Protein AF-A0A7S2YQG3-F1 (afdb_monomer_lite)

pLDDT: mean 75.49, std 19.74, range [31.33, 96.5]

Organism: NCBI:txid265537

Foldseek 3Di:
DDDDDDDDDPPPPCPPPPVPPPPVVLPPPDQQPQFPVNWDWAWQDWDDDPFKIKTKWKTLGDGNQADNDDEDSPAIKIKIAIAGPVRRHQDPACRMDIQDFNHHKTWNDKADDPVPPQKIKTKTKDQADRDQEPEEAEDDDDRRFIWIKIWIAGNVRRGTPYMYTHGDDPPPPDDDPPDD

Secondary structure (DSSP, 8-state):
--------------------------TTTTTTT--TT---EEEEEEEE-SSEEEEEEEES---GGG-SSS--TTS-EEEEEEEE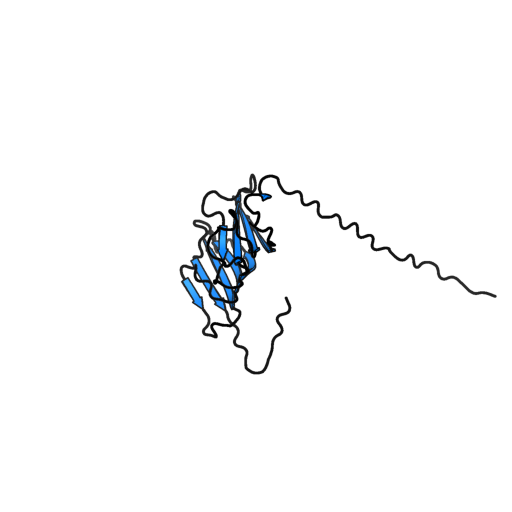TTT-PBPSSS-EEEE--SS-EEEEEEEE-GGGTTEEEEEEEESS----SSSEEE-S--TTS-EEEEEEEETTT--EEEEEEEEPP--TT-------

Radius of gyration: 22.02 Å; chains: 1; bounding box: 48×84×40 Å

Structure (mmCIF, N/CA/C/O backbone):
data_AF-A0A7S2YQG3-F1
#
_entry.id   AF-A0A7S2YQG3-F1
#
loop_
_atom_site.group_PDB
_atom_site.id
_atom_site.type_symbol
_atom_site.label_atom_id
_atom_site.label_alt_id
_atom_site.label_comp_id
_atom_site.label_asym_id
_atom_site.label_entity_id
_atom_site.label_seq_id
_atom_site.pdbx_PDB_ins_code
_atom_site.Cartn_x
_atom_site.Cartn_y
_atom_site.Cartn_z
_atom_site.occupancy
_atom_site.B_iso_or_equiv
_atom_site.auth_seq_id
_atom_site.auth_comp_id
_atom_site.auth_asym_id
_atom_site.auth_atom_id
_atom_site.pdbx_PDB_model_num
ATOM 1 N N . LYS A 1 1 ? -2.281 -70.268 -23.107 1.00 45.72 1 LYS A N 1
ATOM 2 C CA . LYS A 1 1 ? -1.565 -70.142 -21.809 1.00 45.72 1 LYS A CA 1
ATOM 3 C C . LYS A 1 1 ? -1.252 -68.670 -21.678 1.00 45.72 1 LYS A C 1
ATOM 5 O O . LYS A 1 1 ? -0.137 -68.245 -21.947 1.00 45.72 1 LYS A O 1
ATOM 10 N N . ASP A 1 2 ? -2.312 -67.927 -21.402 1.00 40.81 2 ASP A N 1
ATOM 11 C CA . ASP A 1 2 ? -2.326 -66.477 -21.322 1.00 40.81 2 ASP A CA 1
ATOM 12 C C . ASP A 1 2 ? -1.947 -66.103 -19.897 1.00 40.81 2 ASP A C 1
ATOM 14 O O . ASP A 1 2 ? -2.506 -66.639 -18.938 1.00 40.81 2 ASP A O 1
ATOM 18 N N . LEU A 1 3 ? -0.916 -65.275 -19.771 1.00 41.72 3 LEU A N 1
ATOM 19 C CA . LEU A 1 3 ? -0.412 -64.804 -18.494 1.00 41.72 3 LEU A CA 1
ATOM 20 C C . LEU A 1 3 ? -0.865 -63.361 -18.284 1.00 41.72 3 LEU A C 1
ATOM 22 O O . LEU A 1 3 ? -0.436 -62.466 -19.000 1.00 41.72 3 LEU A O 1
ATOM 26 N N . ASN A 1 4 ? -1.700 -63.226 -17.257 1.00 43.03 4 ASN A N 1
ATOM 27 C CA . ASN A 1 4 ? -1.722 -62.181 -16.240 1.00 43.03 4 ASN A CA 1
ATOM 28 C C . ASN A 1 4 ? -1.907 -60.710 -16.642 1.00 43.03 4 ASN A C 1
ATOM 30 O O . ASN A 1 4 ? -1.008 -60.046 -17.141 1.00 43.03 4 ASN A O 1
ATOM 34 N N . ASP A 1 5 ? -3.085 -60.224 -16.244 1.00 50.59 5 ASP A N 1
ATOM 35 C CA . ASP A 1 5 ? -3.260 -59.258 -15.150 1.00 50.59 5 ASP A CA 1
ATOM 36 C C . ASP A 1 5 ? -2.498 -57.932 -15.268 1.00 50.59 5 ASP A C 1
ATOM 38 O O . ASP A 1 5 ? -1.317 -57.825 -14.942 1.00 50.59 5 ASP A O 1
ATOM 42 N N . ASN A 1 6 ? -3.232 -56.893 -15.668 1.00 41.84 6 ASN A N 1
ATOM 43 C CA . ASN A 1 6 ? -2.887 -55.525 -15.318 1.00 41.84 6 ASN A CA 1
ATOM 44 C C . ASN A 1 6 ? -4.136 -54.840 -14.757 1.00 41.84 6 ASN A C 1
ATOM 46 O O . ASN A 1 6 ? -4.879 -54.132 -15.440 1.00 41.84 6 ASN A O 1
ATOM 50 N N . SER A 1 7 ? -4.390 -55.142 -13.489 1.00 46.88 7 SER A N 1
ATOM 51 C CA . SER A 1 7 ? -5.239 -54.374 -12.597 1.00 46.88 7 SER A CA 1
ATOM 52 C C . SER A 1 7 ? -4.891 -52.879 -12.634 1.00 46.88 7 SER A C 1
ATOM 54 O O . SER A 1 7 ? -3.760 -52.497 -12.349 1.00 46.88 7 SER A O 1
ATOM 56 N N . GLY A 1 8 ? -5.900 -52.043 -12.877 1.00 49.12 8 GLY A N 1
ATOM 57 C CA . GLY A 1 8 ? -5.987 -50.710 -12.280 1.00 49.12 8 GLY A CA 1
ATOM 58 C C . GLY A 1 8 ? -5.132 -49.606 -12.900 1.00 49.12 8 GLY A C 1
ATOM 59 O O . GLY A 1 8 ? -4.102 -49.232 -12.355 1.00 49.12 8 GLY A O 1
ATOM 60 N N . LEU A 1 9 ? -5.674 -48.945 -13.922 1.00 38.31 9 LEU A N 1
ATOM 61 C CA . LEU A 1 9 ? -5.506 -47.499 -14.076 1.00 38.31 9 LEU A CA 1
ATOM 62 C C . LEU A 1 9 ? -6.893 -46.891 -14.274 1.00 38.31 9 LEU A C 1
ATOM 64 O O . LEU A 1 9 ? -7.366 -46.680 -15.388 1.00 38.31 9 LEU A O 1
ATOM 68 N N . VAL A 1 10 ? -7.573 -46.664 -13.149 1.00 41.97 10 VAL A N 1
ATOM 69 C CA . VAL A 1 10 ? -8.672 -45.702 -13.096 1.00 41.97 10 VAL A CA 1
ATOM 70 C C . VAL A 1 10 ? -8.039 -44.351 -13.385 1.00 41.97 10 VAL A C 1
ATOM 72 O O . VAL A 1 10 ? -7.199 -43.888 -12.622 1.00 41.97 10 VAL A O 1
ATOM 75 N N . ASN A 1 11 ? -8.404 -43.763 -14.517 1.00 42.19 11 ASN A N 1
ATOM 76 C CA . ASN A 1 11 ? -8.080 -42.387 -14.849 1.00 42.19 11 ASN A CA 1
ATOM 77 C C . ASN A 1 11 ? -8.760 -41.501 -13.788 1.00 42.19 11 ASN A C 1
ATOM 79 O O . ASN A 1 11 ? -9.996 -41.494 -13.754 1.00 42.19 11 ASN A O 1
ATOM 83 N N . PRO A 1 12 ? -8.038 -40.819 -12.877 1.00 42.34 12 PRO A N 1
ATOM 84 C CA . PRO A 1 12 ? -8.692 -39.867 -12.004 1.00 42.34 12 PRO A CA 1
ATOM 85 C C . PRO A 1 12 ? -9.108 -38.706 -12.897 1.00 42.34 12 PRO A C 1
ATOM 87 O O . PRO A 1 12 ? -8.279 -37.911 -13.325 1.00 42.34 12 PRO A O 1
ATOM 90 N N . ASN A 1 13 ? -10.398 -38.658 -13.218 1.00 42.12 13 ASN A N 1
ATOM 91 C CA . ASN A 1 13 ? -11.042 -37.445 -13.678 1.00 42.12 13 ASN A CA 1
ATOM 92 C C . ASN A 1 13 ? -10.713 -36.366 -12.633 1.00 42.12 13 ASN A C 1
ATOM 94 O O . ASN A 1 13 ? -11.164 -36.514 -11.492 1.00 42.12 13 ASN A O 1
ATOM 98 N N . PRO A 1 14 ? -9.919 -35.324 -12.942 1.00 44.88 14 PRO A N 1
ATOM 99 C CA . PRO A 1 14 ? -9.825 -34.174 -12.072 1.00 44.88 14 PRO A CA 1
ATOM 100 C C . PRO A 1 14 ? -11.095 -33.371 -12.333 1.00 44.88 14 PRO A C 1
ATOM 102 O O . PRO A 1 14 ? -11.061 -32.299 -12.930 1.00 44.88 14 PRO A O 1
ATOM 105 N N . ASP A 1 15 ? -12.230 -33.927 -11.906 1.00 44.25 15 ASP A N 1
ATOM 106 C CA . ASP A 1 15 ? -13.415 -33.136 -11.636 1.00 44.25 15 ASP A CA 1
ATOM 107 C C . ASP A 1 15 ? -13.055 -32.322 -10.398 1.00 44.25 15 ASP A C 1
ATOM 109 O O . ASP A 1 15 ? -13.313 -32.682 -9.248 1.00 44.25 15 ASP A O 1
ATOM 113 N N . ALA A 1 16 ? -12.276 -31.275 -10.655 1.00 45.00 16 ALA A N 1
ATOM 114 C CA . ALA A 1 16 ? -11.968 -30.232 -9.723 1.00 45.00 16 ALA A CA 1
ATOM 115 C C . ALA A 1 16 ? -13.275 -29.474 -9.518 1.00 45.00 16 ALA A C 1
ATOM 117 O O . ALA A 1 16 ? -13.450 -28.351 -9.984 1.00 45.00 16 ALA A O 1
ATOM 118 N N . THR A 1 17 ? -14.152 -30.049 -8.699 1.00 43.00 17 THR A N 1
ATOM 119 C CA . THR A 1 17 ? -14.852 -29.256 -7.701 1.00 43.00 17 THR A CA 1
ATOM 120 C C . THR A 1 17 ? -13.774 -28.690 -6.775 1.00 43.00 17 THR A C 1
ATOM 122 O O . THR A 1 17 ? -13.651 -29.077 -5.612 1.00 43.00 17 THR A O 1
ATOM 125 N N . SER A 1 18 ? -12.944 -27.780 -7.305 1.00 43.69 18 SER A N 1
ATOM 126 C CA . SER A 1 18 ? -12.478 -26.683 -6.486 1.00 43.69 18 SER A CA 1
ATOM 127 C C . SER A 1 18 ? -13.774 -26.161 -5.899 1.00 43.69 18 SER A C 1
ATOM 129 O O . SER A 1 18 ? -14.663 -25.821 -6.688 1.00 43.69 18 SER A O 1
ATOM 131 N N . PRO A 1 19 ? -13.969 -26.169 -4.572 1.00 41.97 19 PRO A N 1
ATOM 132 C CA . PRO A 1 19 ? -14.957 -25.261 -4.046 1.00 41.97 19 PRO A CA 1
ATOM 133 C C . PRO A 1 19 ? -14.554 -23.929 -4.673 1.00 41.97 19 PRO A C 1
ATOM 135 O O . PRO A 1 19 ? -13.425 -23.463 -4.480 1.00 41.97 19 PRO A O 1
ATOM 138 N N . GLU A 1 20 ? -15.401 -23.392 -5.555 1.00 43.44 20 GLU A N 1
ATOM 139 C CA . GLU A 1 20 ? -15.426 -21.957 -5.722 1.00 43.44 20 GLU A CA 1
ATOM 140 C C . GLU A 1 20 ? -15.446 -21.482 -4.282 1.00 43.44 20 GLU A C 1
ATOM 142 O O . GLU A 1 20 ? -16.341 -21.860 -3.523 1.00 43.44 20 GLU A O 1
ATOM 147 N N . LEU A 1 21 ? -14.334 -20.879 -3.851 1.00 37.56 21 LEU A N 1
ATOM 148 C CA . LEU A 1 21 ? -14.270 -20.185 -2.586 1.00 37.56 21 LEU A CA 1
ATOM 149 C C . LEU A 1 21 ? -15.466 -19.267 -2.663 1.00 37.56 21 LEU A C 1
ATOM 151 O O . LEU A 1 21 ? -15.422 -18.299 -3.421 1.00 37.56 21 LEU A O 1
ATOM 155 N N . ASP A 1 22 ? -16.540 -19.695 -2.006 1.00 36.53 22 ASP A N 1
ATOM 156 C CA . ASP A 1 22 ? -17.806 -19.013 -1.920 1.00 36.53 22 ASP A CA 1
ATOM 157 C C . ASP A 1 22 ? -17.400 -17.639 -1.429 1.00 36.53 22 ASP A C 1
ATOM 159 O O . ASP A 1 22 ? -16.968 -17.473 -0.280 1.00 36.53 22 ASP A O 1
ATOM 163 N N . ARG A 1 23 ? -17.312 -16.698 -2.378 1.00 42.19 23 ARG A N 1
ATOM 164 C CA . ARG A 1 23 ? -16.920 -15.326 -2.119 1.00 42.19 23 ARG A CA 1
ATOM 165 C C . ARG A 1 23 ? -18.127 -14.798 -1.384 1.00 42.19 23 ARG A C 1
ATOM 167 O O . ARG A 1 23 ? -19.007 -14.193 -1.982 1.00 42.19 23 ARG A O 1
ATOM 174 N N . SER A 1 24 ? -18.186 -15.094 -0.091 1.00 36.56 24 SER A N 1
ATOM 175 C CA . SER A 1 24 ? -19.034 -14.433 0.871 1.00 36.56 24 SER A CA 1
ATOM 176 C C . SER A 1 24 ? -18.584 -12.984 0.830 1.00 36.56 24 SER A C 1
ATOM 178 O O . SER A 1 24 ? -17.709 -12.560 1.588 1.00 36.56 24 SER A O 1
ATOM 180 N N . ILE A 1 25 ? -19.135 -12.248 -0.133 1.00 44.09 25 ILE A N 1
ATOM 181 C CA . ILE A 1 25 ? -19.077 -10.806 -0.196 1.00 44.09 25 ILE A CA 1
ATOM 182 C C . ILE A 1 25 ? -19.694 -10.377 1.122 1.00 44.09 25 ILE A C 1
ATOM 184 O O . ILE A 1 25 ? -20.895 -10.536 1.324 1.00 44.09 25 ILE A O 1
ATOM 188 N N . ILE A 1 26 ? -18.855 -9.931 2.054 1.00 45.47 26 ILE A N 1
ATOM 189 C CA . ILE A 1 26 ? -19.327 -9.376 3.314 1.00 45.47 26 ILE A CA 1
ATOM 190 C C . ILE A 1 26 ? -20.185 -8.169 2.915 1.00 45.47 26 ILE A C 1
ATOM 192 O O . ILE A 1 26 ? -19.639 -7.214 2.347 1.00 45.47 26 ILE A O 1
ATOM 196 N N . PRO A 1 27 ? -21.516 -8.216 3.118 1.00 39.19 27 PRO A N 1
ATOM 197 C CA . PRO A 1 27 ? -22.402 -7.181 2.609 1.00 39.19 27 PRO A CA 1
ATOM 198 C C . PRO A 1 27 ? -22.004 -5.834 3.219 1.00 39.19 27 PRO A C 1
ATOM 200 O O . PRO A 1 27 ? -21.966 -5.700 4.442 1.00 39.19 27 PRO A O 1
ATOM 203 N N . GLY A 1 28 ? -21.672 -4.859 2.371 1.00 45.19 28 GLY A N 1
ATOM 204 C CA . GLY A 1 28 ? -21.271 -3.507 2.780 1.00 45.19 28 GLY A CA 1
ATOM 205 C C . GLY A 1 28 ? -19.790 -3.157 2.592 1.00 45.19 28 GLY A C 1
ATOM 206 O O . GLY A 1 28 ? -19.487 -1.976 2.517 1.00 45.19 28 GLY A O 1
ATOM 207 N N . ILE A 1 29 ? -18.877 -4.127 2.441 1.00 49.44 29 ILE A N 1
ATOM 208 C CA . ILE A 1 29 ? -17.484 -3.826 2.032 1.00 49.44 29 ILE A CA 1
ATOM 209 C C . ILE A 1 29 ? -17.405 -3.600 0.512 1.00 49.44 29 ILE A C 1
ATOM 211 O O . ILE A 1 29 ? -16.554 -2.856 0.031 1.00 49.44 29 ILE A O 1
ATOM 215 N N . SER A 1 30 ? -18.292 -4.248 -0.256 1.00 53.84 30 SER A N 1
ATOM 216 C CA . SER A 1 30 ? -18.138 -4.351 -1.710 1.00 53.84 30 SER A CA 1
ATOM 217 C C . SER A 1 30 ? -18.449 -3.087 -2.493 1.00 53.84 30 SER A C 1
ATOM 219 O O . SER A 1 30 ? -17.928 -2.961 -3.588 1.00 53.84 30 SER A O 1
ATOM 221 N N . GLU A 1 31 ? -19.293 -2.182 -1.991 1.00 58.81 31 GLU A N 1
ATOM 222 C CA . GLU A 1 31 ? -19.628 -0.959 -2.737 1.00 58.81 31 GLU A CA 1
ATOM 223 C C . GLU A 1 31 ? -18.552 0.1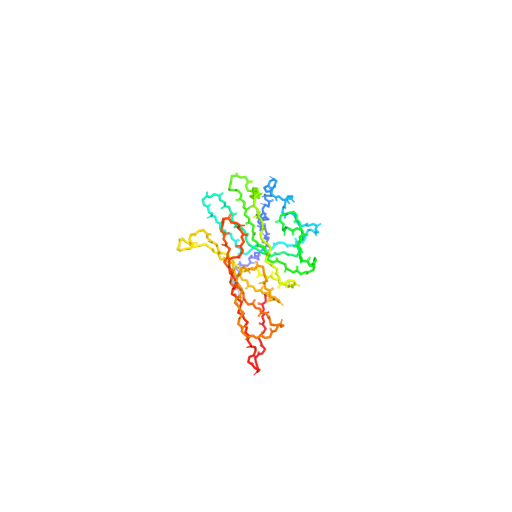16 -2.558 1.00 58.81 31 GLU A C 1
ATOM 225 O O . GLU A 1 31 ? -18.127 0.725 -3.534 1.00 58.81 31 GLU A O 1
ATOM 230 N N . ASP A 1 32 ? -18.041 0.295 -1.336 1.00 61.06 32 ASP A N 1
ATOM 231 C CA . ASP A 1 32 ? -17.051 1.338 -1.051 1.00 61.06 32 ASP A CA 1
ATOM 232 C C . ASP A 1 32 ? -15.685 1.044 -1.690 1.00 61.06 32 ASP A C 1
ATOM 234 O O . ASP A 1 32 ? -14.947 1.974 -1.998 1.00 61.06 32 ASP A O 1
ATOM 238 N N . TYR A 1 33 ? -15.351 -0.229 -1.922 1.00 66.94 33 TYR A N 1
ATOM 239 C CA . TYR A 1 33 ? -14.103 -0.666 -2.563 1.00 66.94 33 TYR A CA 1
ATOM 240 C C . TYR A 1 33 ? -14.339 -1.401 -3.890 1.00 66.94 33 TYR A C 1
ATOM 242 O O . TYR A 1 33 ? -13.479 -2.163 -4.339 1.00 66.94 33 TYR A O 1
ATOM 250 N N . ALA A 1 34 ? -15.486 -1.162 -4.532 1.00 73.38 34 ALA A N 1
ATOM 251 C CA . ALA A 1 34 ? -15.628 -1.430 -5.955 1.00 73.38 34 ALA A CA 1
ATOM 252 C C . ALA A 1 34 ? -14.778 -0.428 -6.738 1.00 73.38 34 ALA A C 1
ATOM 254 O O . ALA A 1 34 ? -14.637 0.742 -6.365 1.00 73.38 34 ALA A O 1
ATOM 255 N N . THR A 1 35 ? -14.199 -0.904 -7.826 1.00 79.06 35 THR A N 1
ATOM 256 C CA . THR A 1 35 ? -13.564 -0.044 -8.811 1.00 79.06 35 THR A CA 1
ATOM 257 C C . THR A 1 35 ? -14.638 0.440 -9.790 1.00 79.06 35 THR A C 1
ATOM 259 O O . THR A 1 35 ? -15.529 -0.323 -10.154 1.00 79.06 35 THR A O 1
ATOM 262 N N . ASP A 1 36 ? -14.583 1.700 -10.225 1.00 73.12 36 ASP A N 1
ATOM 263 C CA . ASP A 1 36 ? -15.640 2.338 -11.033 1.00 73.12 36 ASP A CA 1
ATOM 264 C C . ASP A 1 36 ? -15.908 1.614 -12.375 1.00 73.12 36 ASP A C 1
ATOM 266 O O . ASP A 1 36 ? -16.967 1.799 -12.971 1.00 73.12 36 ASP A O 1
ATOM 270 N N . ASN A 1 37 ? -14.965 0.780 -12.838 1.00 74.50 37 ASN A N 1
ATOM 271 C CA . ASN A 1 37 ? -15.049 -0.011 -14.072 1.00 74.50 37 ASN A CA 1
ATOM 272 C C . ASN A 1 37 ? -14.828 -1.523 -13.849 1.00 74.50 37 ASN A C 1
ATOM 274 O O . ASN A 1 37 ? -14.420 -2.213 -14.779 1.00 74.50 37 ASN A O 1
ATOM 278 N N . ASP A 1 38 ? -15.037 -2.040 -12.632 1.00 77.56 38 ASP A N 1
ATOM 279 C CA . ASP A 1 38 ? -14.761 -3.448 -12.278 1.00 77.56 38 ASP A CA 1
ATOM 280 C C . ASP A 1 38 ? -13.304 -3.895 -12.554 1.00 77.56 38 ASP A C 1
ATOM 282 O O . ASP A 1 38 ? -13.011 -5.079 -12.745 1.00 77.56 38 ASP A O 1
ATOM 286 N N . GLU A 1 39 ? -12.365 -2.945 -12.552 1.00 84.38 39 GLU A N 1
ATOM 287 C CA . GLU A 1 39 ? -10.932 -3.207 -12.661 1.00 84.38 39 GLU A CA 1
ATOM 288 C C . GLU A 1 39 ? -10.441 -4.156 -11.558 1.00 84.38 39 GLU A C 1
ATOM 290 O O . GLU A 1 39 ? -10.885 -4.060 -10.403 1.00 84.38 39 GLU A O 1
ATOM 295 N N . PRO A 1 40 ? -9.483 -5.047 -11.873 1.00 82.44 40 PRO A N 1
ATOM 296 C CA . PRO A 1 40 ? -8.979 -6.016 -10.921 1.00 82.44 40 PRO A CA 1
ATOM 297 C C . PRO A 1 40 ? -8.246 -5.340 -9.758 1.00 82.44 40 PRO A C 1
ATOM 299 O O . PRO A 1 40 ? -7.537 -4.341 -9.903 1.00 82.44 40 PRO A O 1
ATOM 302 N N . VAL A 1 41 ? -8.390 -5.946 -8.582 1.00 86.56 41 VAL A N 1
ATOM 303 C CA . VAL A 1 41 ? -7.673 -5.576 -7.362 1.00 86.56 41 VAL A CA 1
ATOM 304 C C . VAL A 1 41 ? -6.752 -6.728 -6.981 1.00 86.56 41 VAL A C 1
ATOM 306 O O . VAL A 1 41 ? -7.199 -7.853 -6.745 1.00 86.56 41 VAL A O 1
ATOM 309 N N . HIS A 1 42 ? -5.456 -6.445 -6.897 1.00 89.88 42 HIS A N 1
ATOM 310 C CA . HIS A 1 42 ? -4.430 -7.395 -6.488 1.00 89.88 42 HIS A CA 1
ATOM 311 C C . HIS A 1 42 ? -4.053 -7.139 -5.033 1.00 89.88 42 HIS A C 1
ATOM 313 O O . HIS A 1 42 ? -3.443 -6.120 -4.728 1.00 89.88 42 HIS A O 1
ATOM 319 N N . ILE A 1 43 ? -4.406 -8.056 -4.130 1.00 92.62 43 ILE A N 1
ATOM 320 C CA . ILE A 1 43 ? -4.016 -7.967 -2.718 1.00 92.62 43 ILE A CA 1
ATOM 321 C C . ILE A 1 43 ? -2.647 -8.607 -2.524 1.00 92.62 43 ILE A C 1
ATOM 323 O O . ILE A 1 43 ? -2.458 -9.784 -2.831 1.00 92.62 43 ILE A O 1
ATOM 327 N N . SER A 1 44 ? -1.722 -7.842 -1.955 1.00 94.75 44 SER A N 1
ATOM 328 C CA . SER A 1 44 ? -0.335 -8.265 -1.741 1.00 94.75 44 SER A CA 1
ATOM 329 C C . SER A 1 44 ? -0.053 -8.605 -0.284 1.00 94.75 44 SER A C 1
ATOM 331 O O . SER A 1 44 ? 0.799 -9.440 0.012 1.00 94.75 44 SER A O 1
ATOM 333 N N . GLY A 1 45 ? -0.775 -7.989 0.653 1.00 93.56 45 GLY A N 1
ATOM 334 C CA . GLY A 1 45 ? -0.627 -8.313 2.064 1.00 93.56 45 GLY A CA 1
ATOM 335 C C . GLY A 1 45 ? -1.668 -7.658 2.954 1.00 93.56 45 GLY A C 1
ATOM 336 O O . GLY A 1 45 ? -2.354 -6.711 2.569 1.00 93.56 45 GLY A O 1
ATOM 337 N N . MET A 1 46 ? -1.771 -8.188 4.170 1.00 96.31 46 MET A N 1
ATOM 338 C CA . MET A 1 46 ? -2.670 -7.691 5.202 1.00 96.31 46 MET A CA 1
ATOM 339 C C . MET A 1 46 ? -1.973 -7.690 6.560 1.00 96.31 46 MET A C 1
ATOM 341 O O . MET A 1 46 ? -1.188 -8.589 6.862 1.00 96.31 46 MET A O 1
ATOM 345 N N . ILE A 1 47 ? -2.287 -6.700 7.392 1.00 94.94 47 ILE A N 1
ATOM 346 C CA . ILE A 1 47 ? -1.832 -6.607 8.782 1.00 94.94 47 ILE A CA 1
ATOM 347 C C . ILE A 1 47 ? -3.046 -6.384 9.663 1.00 94.94 47 ILE A C 1
ATOM 349 O O . ILE A 1 47 ? -3.787 -5.422 9.479 1.00 94.94 47 ILE A O 1
ATOM 353 N N . GLN A 1 48 ? -3.205 -7.229 10.673 1.00 95.50 48 GLN A N 1
ATOM 354 C CA . GLN A 1 48 ? -4.161 -6.989 11.741 1.00 95.50 48 GLN A CA 1
ATOM 355 C C . GLN A 1 48 ? -3.463 -6.276 12.905 1.00 95.50 48 GLN A C 1
ATOM 357 O O . GLN A 1 48 ? -2.526 -6.809 13.498 1.00 95.50 48 GLN A O 1
ATOM 362 N N . LEU A 1 49 ? -3.932 -5.074 13.233 1.00 93.12 49 LEU A N 1
ATOM 363 C CA . LEU A 1 49 ? -3.568 -4.322 14.435 1.00 93.12 49 LEU A CA 1
ATOM 364 C C . LEU A 1 49 ? -4.691 -4.444 15.479 1.00 93.12 49 LEU A C 1
ATOM 366 O O . LEU A 1 49 ? -5.776 -4.906 15.137 1.00 93.12 49 LEU A O 1
ATOM 370 N N . PRO A 1 50 ? -4.488 -4.044 16.748 1.00 92.75 50 PRO A N 1
ATOM 371 C CA . PRO A 1 50 ? -5.528 -4.180 17.773 1.00 92.75 50 PRO A CA 1
ATOM 372 C C . PRO A 1 50 ? -6.854 -3.469 17.457 1.00 92.75 50 PRO A C 1
ATOM 374 O O . PRO A 1 50 ? -7.901 -3.919 17.913 1.00 92.75 50 PRO A O 1
ATOM 377 N N . ASP A 1 51 ? -6.822 -2.369 16.702 1.00 92.12 51 ASP A N 1
ATOM 378 C CA . ASP A 1 51 ? -7.978 -1.511 16.416 1.00 92.12 51 ASP A CA 1
ATOM 379 C C . ASP A 1 51 ? -8.413 -1.506 14.938 1.00 92.12 51 ASP A C 1
ATOM 381 O O . ASP A 1 51 ? -9.514 -1.046 14.629 1.00 92.12 51 ASP A O 1
ATOM 385 N N . ARG A 1 52 ? -7.578 -2.008 14.019 1.00 95.00 52 ARG A N 1
ATOM 386 C CA . ARG A 1 52 ? -7.829 -1.935 12.571 1.00 95.00 52 ARG A CA 1
ATOM 387 C C . ARG A 1 52 ? -7.188 -3.072 11.776 1.00 95.00 52 ARG A C 1
ATOM 389 O O . ARG A 1 52 ? -6.183 -3.648 12.188 1.00 95.00 52 ARG A O 1
ATOM 396 N N . LEU A 1 53 ? -7.747 -3.349 10.604 1.00 95.19 53 LEU A N 1
ATOM 397 C CA . LEU A 1 53 ? -7.126 -4.149 9.550 1.00 95.19 53 LEU A CA 1
ATOM 398 C C . LEU A 1 53 ? -6.493 -3.205 8.528 1.00 95.19 53 LEU A C 1
ATOM 400 O O . LEU A 1 53 ? -7.116 -2.227 8.130 1.00 95.19 53 LEU A O 1
ATOM 404 N N . ILE A 1 54 ? -5.282 -3.512 8.082 1.00 95.06 54 ILE A N 1
ATOM 405 C CA . ILE A 1 54 ? -4.608 -2.825 6.981 1.00 95.06 54 ILE A CA 1
ATOM 406 C C . ILE A 1 54 ? -4.482 -3.804 5.825 1.00 95.06 54 ILE A C 1
ATOM 408 O O . ILE A 1 54 ? -4.053 -4.938 6.024 1.00 95.06 54 ILE A O 1
ATOM 412 N N . VAL A 1 55 ? -4.836 -3.359 4.627 1.00 94.44 55 VAL A N 1
ATOM 413 C CA . VAL A 1 55 ? -4.758 -4.131 3.386 1.00 94.44 55 VAL A CA 1
ATOM 414 C C . VAL A 1 55 ? -3.925 -3.337 2.395 1.00 94.44 55 VAL A C 1
ATOM 416 O O . VAL A 1 55 ? -4.152 -2.143 2.226 1.00 94.44 55 VAL A O 1
ATOM 419 N N . ALA A 1 56 ? -2.960 -3.981 1.753 1.00 94.56 56 ALA A N 1
ATOM 420 C CA . ALA A 1 56 ? -2.122 -3.353 0.744 1.00 94.56 56 ALA A CA 1
ATOM 421 C C . ALA A 1 56 ? -2.154 -4.161 -0.552 1.00 94.56 56 ALA A C 1
ATOM 423 O O . ALA A 1 56 ? -2.202 -5.397 -0.529 1.00 94.56 56 ALA A O 1
ATOM 424 N N . GLY A 1 57 ? -2.122 -3.463 -1.677 1.00 93.38 57 GLY A N 1
ATOM 425 C CA . GLY A 1 57 ? -2.314 -4.072 -2.980 1.00 93.38 57 GLY A CA 1
ATOM 426 C C . GLY A 1 57 ? -2.094 -3.097 -4.122 1.00 93.38 57 GLY A C 1
ATOM 427 O O . GLY A 1 57 ? -1.567 -2.008 -3.917 1.00 93.38 57 GLY A O 1
ATOM 428 N N . SER A 1 58 ? -2.494 -3.501 -5.322 1.00 91.88 58 SER A N 1
ATOM 429 C CA . SER A 1 58 ? -2.444 -2.657 -6.519 1.00 91.88 58 SER A CA 1
ATOM 430 C C . SER A 1 58 ? -3.722 -2.816 -7.339 1.00 91.88 58 SER A C 1
ATOM 432 O O . SER A 1 58 ? -4.323 -3.894 -7.341 1.00 91.88 58 SER A O 1
ATOM 434 N N . THR A 1 59 ? -4.166 -1.758 -8.006 1.00 89.25 59 THR A N 1
ATOM 435 C CA . THR A 1 59 ? -5.322 -1.787 -8.909 1.00 89.25 59 THR A CA 1
ATOM 436 C C . THR A 1 59 ? -5.190 -0.728 -9.999 1.00 89.25 59 THR A C 1
ATOM 438 O O . THR A 1 59 ? -4.597 0.323 -9.778 1.00 89.25 59 THR A O 1
ATOM 441 N N . GLN A 1 60 ? -5.770 -0.994 -11.167 1.00 85.19 60 GLN A N 1
ATOM 442 C CA . GLN A 1 60 ? -5.983 0.013 -12.217 1.00 85.19 60 GLN A CA 1
ATOM 443 C C . GLN A 1 60 ? -7.258 0.837 -11.967 1.00 85.19 60 GLN A C 1
ATOM 445 O O . GLN A 1 60 ? -7.509 1.849 -12.619 1.00 85.19 60 GLN A O 1
ATOM 450 N N . GLY A 1 61 ? -8.080 0.413 -11.004 1.00 74.62 61 GLY A N 1
ATOM 451 C CA . GLY A 1 61 ? -9.365 1.019 -10.720 1.00 74.62 61 GLY A CA 1
ATOM 452 C C . GLY A 1 61 ? -9.288 2.341 -9.966 1.00 74.62 61 GLY A C 1
ATOM 453 O O . GLY A 1 61 ? -8.505 2.544 -9.032 1.00 74.62 61 GLY A O 1
ATOM 454 N N . THR A 1 62 ? -10.184 3.250 -10.331 1.00 75.44 62 THR A N 1
ATOM 455 C CA . THR A 1 62 ? -10.616 4.354 -9.468 1.00 75.44 62 THR A CA 1
ATOM 456 C C . THR A 1 62 ? -11.829 3.922 -8.653 1.00 75.44 62 THR A C 1
ATOM 458 O O . THR A 1 62 ? -12.428 2.896 -8.942 1.00 75.44 62 THR A O 1
ATOM 461 N N . GLY A 1 63 ? -12.159 4.652 -7.593 1.00 72.19 63 GLY A N 1
ATOM 462 C CA . GLY A 1 63 ? -13.329 4.373 -6.763 1.00 72.19 63 GLY A CA 1
ATOM 463 C C . GLY A 1 63 ? -13.244 5.110 -5.435 1.00 72.19 63 GLY A C 1
ATOM 464 O O . GLY A 1 63 ? -12.175 5.611 -5.058 1.00 72.19 63 GLY A O 1
ATOM 465 N N . VAL A 1 64 ? -14.360 5.179 -4.707 1.00 70.88 64 VAL A N 1
ATOM 466 C CA . VAL A 1 64 ? -14.439 5.885 -3.413 1.00 70.88 64 VAL A CA 1
ATOM 467 C C . VAL A 1 64 ? -13.388 5.350 -2.432 1.00 70.88 64 VAL A C 1
ATOM 469 O O . VAL A 1 64 ? -12.679 6.132 -1.797 1.00 70.88 64 VAL A O 1
ATOM 472 N N . GLY A 1 65 ? -13.203 4.031 -2.386 1.00 74.88 65 GLY A N 1
ATOM 473 C CA . GLY A 1 65 ? -12.233 3.353 -1.528 1.00 74.88 65 GLY A CA 1
ATOM 474 C C . GLY A 1 65 ? -10.784 3.470 -1.991 1.00 74.88 65 GLY A C 1
ATOM 475 O O . GLY A 1 65 ? -9.880 3.340 -1.170 1.00 74.88 65 GLY A O 1
ATOM 476 N N . PHE A 1 66 ? -10.528 3.785 -3.263 1.00 75.69 66 PHE A N 1
ATOM 477 C CA . PHE A 1 66 ? -9.171 3.899 -3.817 1.00 75.69 66 PHE A CA 1
ATOM 478 C C . PHE A 1 66 ? -8.715 5.340 -4.033 1.00 75.69 66 PHE A C 1
ATOM 480 O O . PHE A 1 66 ? -7.631 5.548 -4.576 1.00 75.69 66 PHE A O 1
ATOM 487 N N . THR A 1 67 ? -9.511 6.313 -3.572 1.00 69.00 67 THR A N 1
ATOM 488 C CA . THR A 1 67 ? -9.352 7.762 -3.769 1.00 69.00 67 THR A CA 1
ATOM 489 C C . THR A 1 67 ? -9.383 8.150 -5.255 1.00 69.00 67 THR A C 1
ATOM 491 O O . THR A 1 67 ? -8.507 7.790 -6.033 1.00 69.00 67 THR A O 1
ATOM 494 N N . GLY A 1 68 ? -10.406 8.901 -5.674 1.00 58.47 68 GLY A N 1
ATOM 495 C CA . GLY A 1 68 ? -10.641 9.289 -7.077 1.00 58.47 68 GLY A CA 1
ATOM 496 C C . GLY A 1 68 ? -9.672 10.332 -7.654 1.00 58.47 68 GLY A C 1
ATOM 497 O O . GLY A 1 68 ? -10.045 11.064 -8.567 1.00 58.47 68 GLY A O 1
ATOM 498 N N . GLN A 1 69 ? -8.462 10.463 -7.108 1.00 52.41 69 GLN A N 1
ATOM 499 C CA . GLN A 1 69 ? -7.458 11.403 -7.598 1.00 52.41 69 GLN A CA 1
ATOM 500 C C . GLN A 1 69 ? -6.143 10.685 -7.894 1.00 52.41 69 GLN A C 1
ATOM 502 O O . GLN A 1 69 ? -5.441 10.278 -6.974 1.00 52.41 69 GLN A O 1
ATOM 507 N N . GLY A 1 70 ? -5.771 10.622 -9.175 1.00 46.69 70 GLY A N 1
ATOM 508 C CA . GLY A 1 70 ? -4.360 10.782 -9.539 1.00 46.69 70 GLY A CA 1
ATOM 509 C C . GLY A 1 70 ? -3.751 9.812 -10.546 1.00 46.69 70 GLY A C 1
ATOM 510 O O . GLY A 1 70 ? -2.690 10.141 -11.064 1.00 46.69 70 GLY A O 1
ATOM 511 N N . GLY A 1 71 ? -4.385 8.687 -10.865 1.00 52.06 71 GLY A N 1
ATOM 512 C CA . GLY A 1 71 ? -3.894 7.781 -11.907 1.00 52.06 71 GLY A CA 1
ATOM 513 C C . GLY A 1 71 ? -4.682 7.959 -13.195 1.00 52.06 71 GLY A C 1
ATOM 514 O O . GLY A 1 71 ? -5.913 8.006 -13.151 1.00 52.06 71 GLY A O 1
ATOM 515 N N . ASP A 1 72 ? -4.006 8.040 -14.345 1.00 59.16 72 ASP A N 1
ATOM 516 C CA . ASP A 1 72 ? -4.651 7.652 -15.603 1.00 59.16 72 ASP A CA 1
ATOM 517 C C . ASP A 1 72 ? -5.280 6.277 -15.362 1.00 59.16 72 ASP A C 1
ATOM 519 O O . ASP A 1 72 ? -4.586 5.384 -14.881 1.00 59.16 72 ASP A O 1
ATOM 523 N N . ALA A 1 73 ? -6.559 6.090 -15.700 1.00 63.34 73 ALA A N 1
ATOM 524 C CA . ALA A 1 73 ? -7.304 4.837 -15.489 1.00 63.34 73 ALA A CA 1
ATOM 525 C C . ALA A 1 73 ? -6.681 3.595 -16.178 1.00 63.34 73 ALA A C 1
ATOM 527 O O . ALA A 1 73 ? -7.263 2.519 -16.182 1.00 63.34 73 ALA A O 1
ATOM 528 N N . PHE A 1 74 ? -5.517 3.761 -16.805 1.00 71.44 74 PHE A N 1
ATOM 529 C CA . PHE A 1 74 ? -4.737 2.746 -17.490 1.00 71.44 74 PHE A CA 1
ATOM 530 C C . PHE A 1 74 ? -3.530 2.258 -16.679 1.00 71.44 74 PHE A C 1
ATOM 532 O O . PHE A 1 74 ? -3.061 1.144 -16.919 1.00 71.44 74 PHE A O 1
ATOM 539 N N . ASN A 1 75 ? -3.014 3.064 -15.748 1.00 83.12 75 ASN A N 1
ATOM 540 C CA . ASN A 1 75 ? -1.833 2.705 -14.970 1.00 83.12 75 ASN A CA 1
ATOM 541 C C . ASN A 1 75 ? -2.236 1.886 -13.745 1.00 83.12 75 ASN A C 1
ATOM 543 O O . ASN A 1 75 ? -3.253 2.157 -13.105 1.00 83.12 75 ASN A O 1
ATOM 547 N N . MET A 1 76 ? -1.421 0.891 -13.404 1.00 86.88 76 MET A N 1
ATOM 548 C CA . MET A 1 76 ? -1.553 0.205 -12.121 1.00 86.88 76 MET A CA 1
ATOM 549 C C . MET A 1 76 ? -1.126 1.166 -11.008 1.00 86.88 76 MET A C 1
ATOM 551 O O . MET A 1 76 ? 0.005 1.624 -11.029 1.00 86.88 76 MET A O 1
ATOM 555 N N . ASP A 1 77 ? -1.980 1.447 -10.029 1.00 88.44 77 ASP A N 1
ATOM 556 C CA . ASP A 1 77 ? -1.596 2.195 -8.832 1.00 88.44 77 ASP A CA 1
ATOM 557 C C . ASP A 1 77 ? -1.538 1.253 -7.628 1.00 88.44 77 ASP A C 1
ATOM 559 O O . ASP A 1 77 ? -2.413 0.405 -7.417 1.00 88.44 77 ASP A O 1
ATOM 563 N N . GLY A 1 78 ? -0.544 1.450 -6.770 1.00 91.38 78 GLY A N 1
ATOM 564 C CA . GLY A 1 78 ? -0.518 0.808 -5.470 1.00 91.38 78 GLY A CA 1
ATOM 565 C C . GLY A 1 78 ? -1.509 1.469 -4.510 1.00 91.38 78 GLY A C 1
ATOM 566 O O . GLY A 1 78 ? -1.796 2.664 -4.587 1.00 91.38 78 GLY A O 1
ATOM 567 N N . PHE A 1 79 ? -2.006 0.718 -3.537 1.00 92.31 79 PHE A N 1
ATOM 568 C CA . PHE A 1 79 ? -2.828 1.257 -2.462 1.00 92.31 79 PHE A CA 1
ATOM 569 C C . PHE A 1 79 ? -2.508 0.597 -1.127 1.00 92.31 79 PHE A C 1
ATOM 571 O O . PHE A 1 79 ? -2.064 -0.552 -1.042 1.00 92.31 79 PHE A O 1
ATOM 578 N N . VAL A 1 80 ? -2.783 1.344 -0.066 1.00 94.06 80 VAL A N 1
ATOM 579 C CA . VAL A 1 80 ? -2.837 0.857 1.307 1.00 94.06 80 VAL A CA 1
ATOM 580 C C . VAL A 1 80 ? -4.126 1.385 1.909 1.00 94.06 80 VAL A C 1
ATOM 582 O O . VAL A 1 80 ? -4.349 2.590 1.901 1.00 94.06 80 VAL A O 1
ATOM 585 N N . SER A 1 81 ? -4.972 0.508 2.428 1.00 93.56 81 SER A N 1
ATOM 586 C CA . SER A 1 81 ? -6.281 0.841 2.988 1.00 93.56 81 SER A CA 1
ATOM 587 C C . SER A 1 81 ? -6.404 0.331 4.410 1.00 93.56 81 SER A C 1
ATOM 589 O O . SER A 1 81 ? -5.788 -0.670 4.774 1.00 93.56 81 SER A O 1
ATOM 591 N N . GLN A 1 82 ? -7.197 1.022 5.221 1.00 93.62 82 GLN A N 1
ATOM 592 C CA . GLN A 1 82 ? -7.389 0.706 6.626 1.00 93.62 82 GLN A CA 1
ATOM 593 C C . GLN A 1 82 ? -8.873 0.647 7.008 1.00 93.62 82 GLN A C 1
ATOM 595 O O . GLN A 1 82 ? -9.667 1.531 6.679 1.00 93.62 82 GLN A O 1
ATOM 600 N N . PHE A 1 83 ? -9.226 -0.402 7.748 1.00 92.44 83 PHE A N 1
ATOM 601 C CA . PHE A 1 83 ? -10.599 -0.794 8.050 1.00 92.44 83 PHE A CA 1
ATOM 602 C C . PHE A 1 83 ? -10.795 -1.014 9.548 1.00 92.44 83 PHE A C 1
ATOM 604 O O . PHE A 1 83 ? -9.904 -1.517 10.234 1.00 92.44 83 PHE A O 1
ATOM 611 N N . GLN A 1 84 ? -11.981 -0.698 10.056 1.00 92.62 84 GLN A N 1
ATOM 612 C CA . GLN A 1 84 ? -12.386 -1.043 11.418 1.00 92.62 84 GLN A CA 1
ATOM 613 C C . GLN A 1 84 ? -12.505 -2.563 11.554 1.00 92.62 84 GLN A C 1
ATOM 615 O O . GLN A 1 84 ? -13.132 -3.208 10.724 1.00 92.62 84 GLN A O 1
ATOM 620 N N . LEU A 1 85 ? -11.962 -3.163 12.616 1.00 90.88 85 LEU A N 1
ATOM 621 C CA . LEU A 1 85 ? -12.080 -4.621 12.792 1.00 90.88 85 LEU A CA 1
ATOM 622 C C . LEU A 1 85 ? -13.502 -5.098 13.094 1.00 90.88 85 LEU A C 1
ATOM 624 O O . LEU A 1 85 ? -13.815 -6.264 12.879 1.00 90.88 85 LEU A O 1
ATOM 628 N N . THR A 1 86 ? -14.350 -4.220 13.626 1.00 90.31 86 THR A N 1
ATOM 629 C CA . THR A 1 86 ? -15.690 -4.580 14.098 1.00 90.31 86 THR A CA 1
ATOM 630 C C . THR A 1 86 ? -16.663 -4.868 12.966 1.00 90.31 86 THR A C 1
ATOM 632 O O . THR A 1 86 ? -17.477 -5.779 13.086 1.00 90.31 86 THR A O 1
ATOM 635 N N . ASP A 1 87 ? -16.603 -4.086 11.892 1.00 87.69 87 ASP A N 1
ATOM 636 C CA . ASP A 1 87 ? -17.535 -4.172 10.766 1.00 87.69 87 ASP A CA 1
ATOM 637 C C . ASP A 1 87 ? -16.846 -4.088 9.399 1.00 87.69 87 ASP A C 1
ATOM 639 O O . ASP A 1 87 ? -17.529 -4.066 8.378 1.00 87.69 87 ASP A O 1
ATOM 643 N N . LEU A 1 88 ? -15.507 -4.063 9.381 1.00 87.12 88 LEU A N 1
ATOM 644 C CA . LEU A 1 88 ? -14.669 -3.986 8.184 1.00 87.12 88 LEU A CA 1
ATOM 645 C C . LEU A 1 88 ? -15.007 -2.809 7.265 1.00 87.12 88 LEU A C 1
ATOM 647 O O . LEU A 1 88 ? -14.701 -2.844 6.075 1.00 87.12 88 LEU A O 1
ATOM 651 N N . LYS A 1 89 ? -15.590 -1.739 7.812 1.00 87.44 89 LYS A N 1
ATOM 652 C CA . LYS A 1 89 ? -15.766 -0.488 7.076 1.00 87.44 89 LYS A CA 1
ATOM 653 C C . LYS A 1 89 ? -14.475 0.324 7.054 1.00 87.44 89 LYS A C 1
ATOM 655 O O . LYS A 1 89 ? -13.699 0.245 8.015 1.00 87.44 89 LYS A O 1
ATOM 660 N N . PRO A 1 90 ? -14.250 1.141 6.010 1.00 87.56 90 PRO A N 1
ATOM 661 C CA . PRO A 1 90 ? -13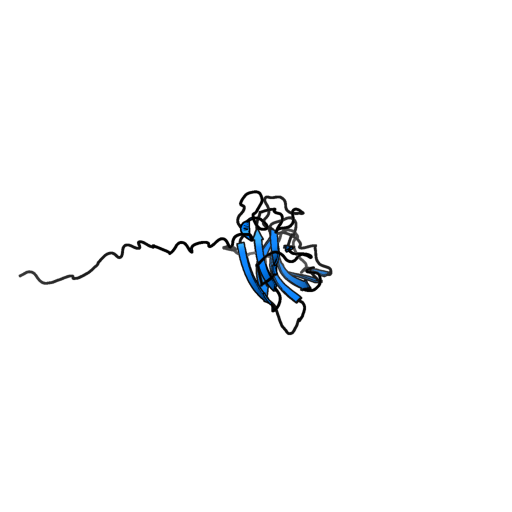.144 2.089 5.995 1.00 87.56 90 PRO A CA 1
ATOM 662 C C . PRO A 1 90 ? -13.119 2.959 7.258 1.00 87.56 90 PRO A C 1
ATOM 664 O O . PRO A 1 90 ? -14.155 3.347 7.811 1.00 87.56 90 PRO A O 1
ATOM 667 N N . LEU A 1 91 ? -11.917 3.275 7.736 1.00 89.88 91 LEU A N 1
ATOM 668 C CA . LEU A 1 91 ? -11.767 4.246 8.817 1.00 89.88 91 LEU A CA 1
ATOM 669 C C . LEU A 1 91 ? -12.195 5.650 8.346 1.00 89.88 91 LEU A C 1
ATOM 671 O O . LEU A 1 91 ? -11.937 6.028 7.208 1.00 89.88 91 LEU A O 1
ATOM 675 N N . PRO A 1 92 ? -12.816 6.468 9.213 1.00 87.44 92 PRO A N 1
ATOM 676 C CA . PRO A 1 92 ? -13.398 7.750 8.803 1.00 87.44 92 PRO A CA 1
ATOM 677 C C . PRO A 1 92 ? -12.361 8.806 8.391 1.00 87.44 92 PRO A C 1
ATOM 679 O O . PRO A 1 92 ? -12.702 9.761 7.698 1.00 87.44 92 PRO A O 1
ATOM 682 N N . THR A 1 93 ? -11.104 8.650 8.813 1.00 88.75 93 THR A N 1
ATOM 683 C CA . THR A 1 93 ? -10.018 9.591 8.525 1.00 88.75 93 THR A CA 1
ATOM 684 C C . THR A 1 93 ? -8.931 8.881 7.735 1.00 88.75 93 THR A C 1
ATOM 686 O O . THR A 1 93 ? -8.393 7.880 8.206 1.00 88.75 93 THR A O 1
ATOM 689 N N . ASN A 1 94 ? -8.592 9.424 6.563 1.00 89.12 94 ASN A N 1
ATOM 690 C CA . ASN A 1 94 ? -7.567 8.902 5.653 1.00 89.12 94 ASN A CA 1
ATOM 691 C C . ASN A 1 94 ? -7.681 7.375 5.440 1.00 89.12 94 ASN A C 1
ATOM 693 O O . ASN A 1 94 ? -6.722 6.656 5.715 1.00 89.12 94 ASN A O 1
ATOM 697 N N . PRO A 1 95 ? -8.843 6.849 5.001 1.00 90.38 95 PRO A N 1
ATOM 698 C CA . PRO A 1 95 ? -9.084 5.404 4.894 1.00 90.38 95 PRO A CA 1
ATOM 699 C C . PRO A 1 95 ? -8.127 4.689 3.945 1.00 90.38 95 PRO A C 1
ATOM 701 O O . PRO A 1 95 ? -7.870 3.502 4.118 1.00 90.38 95 PRO A O 1
ATOM 704 N N . THR A 1 96 ? -7.608 5.402 2.949 1.00 91.06 96 THR A N 1
ATOM 705 C CA . THR A 1 96 ? -6.731 4.851 1.926 1.00 91.06 96 THR A CA 1
ATOM 706 C C . THR A 1 96 ? -5.641 5.853 1.581 1.00 91.06 96 THR A C 1
ATOM 708 O O . THR A 1 96 ? -5.889 7.055 1.493 1.00 91.06 96 THR A O 1
ATOM 711 N N . PHE A 1 97 ? -4.440 5.334 1.359 1.00 90.69 97 PHE A N 1
ATOM 712 C CA . PHE A 1 97 ? -3.316 6.019 0.749 1.00 90.69 97 PHE A CA 1
ATOM 713 C C . PHE A 1 97 ? -3.022 5.367 -0.607 1.00 90.69 97 PHE A C 1
ATOM 715 O O . PHE A 1 97 ? -2.867 4.145 -0.683 1.00 90.69 97 PHE A O 1
ATOM 722 N N . ARG A 1 98 ? -2.935 6.174 -1.669 1.00 89.38 98 ARG A N 1
ATOM 723 C CA . ARG A 1 98 ? -2.574 5.714 -3.016 1.00 89.38 98 ARG A CA 1
ATOM 724 C C . ARG A 1 98 ? -1.065 5.888 -3.224 1.00 89.38 98 ARG A C 1
ATOM 726 O O . ARG A 1 98 ? -0.534 6.995 -3.115 1.00 89.38 98 ARG A O 1
ATOM 733 N N . VAL A 1 99 ? -0.378 4.783 -3.495 1.00 90.00 99 VAL A N 1
ATOM 734 C CA . VAL A 1 99 ? 1.020 4.757 -3.932 1.00 90.00 99 VAL A CA 1
ATOM 735 C C . VAL A 1 99 ? 1.003 4.989 -5.439 1.00 90.0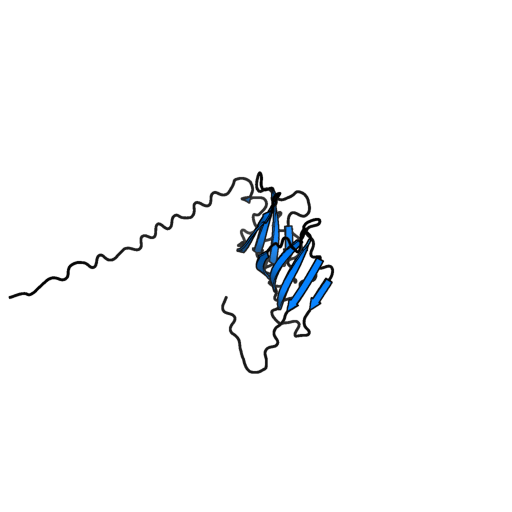0 99 VAL A C 1
ATOM 737 O O . VAL A 1 99 ? 0.607 4.099 -6.181 1.00 90.00 99 VAL A O 1
ATOM 740 N N . SER A 1 100 ? 1.401 6.182 -5.876 1.00 87.75 100 SER A N 1
ATOM 741 C CA . SER A 1 100 ? 1.415 6.528 -7.296 1.00 87.75 100 SER A CA 1
ATOM 742 C C . SER A 1 100 ? 2.680 7.289 -7.673 1.00 87.75 100 SER A C 1
ATOM 744 O O . SER A 1 100 ? 3.167 8.150 -6.929 1.00 87.75 100 SER A O 1
ATOM 746 N N . SER A 1 101 ? 3.185 6.960 -8.851 1.00 85.69 101 SER A N 1
ATOM 747 C CA . SER A 1 101 ? 4.323 7.557 -9.539 1.00 85.69 101 SER A CA 1
ATOM 748 C C . SER A 1 101 ? 3.927 8.248 -10.847 1.00 85.69 101 SER A C 1
ATOM 750 O O . SER A 1 101 ? 4.787 8.766 -11.566 1.00 85.69 101 SER A O 1
ATOM 752 N N . GLY A 1 102 ? 2.630 8.224 -11.183 1.00 83.19 102 GLY A N 1
ATOM 753 C CA . 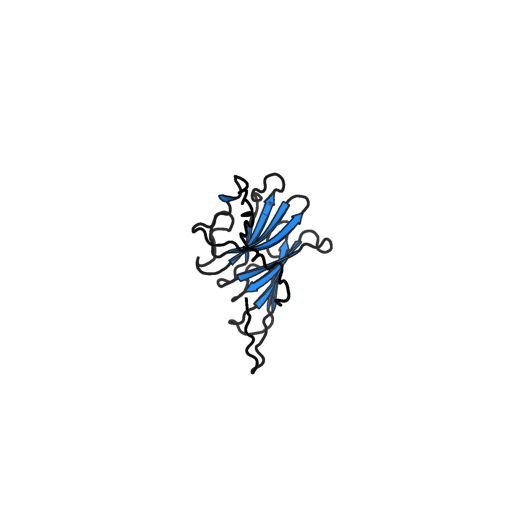GLY A 1 102 ? 2.107 8.601 -12.498 1.00 83.19 102 GLY A CA 1
ATOM 754 C C . GLY A 1 102 ? 2.365 7.559 -13.596 1.00 83.19 102 GLY A C 1
ATOM 755 O O . GLY A 1 102 ? 2.177 7.864 -14.774 1.00 83.19 102 GLY A O 1
ATOM 756 N N . ARG A 1 103 ? 2.822 6.356 -13.232 1.00 86.62 103 ARG A N 1
ATOM 757 C CA . ARG A 1 103 ? 3.061 5.184 -14.096 1.00 86.62 103 ARG A CA 1
ATOM 758 C C . ARG A 1 103 ? 2.601 3.929 -13.347 1.00 86.62 103 ARG A C 1
ATOM 760 O O . ARG A 1 103 ? 1.874 4.055 -12.377 1.00 86.62 103 ARG A O 1
ATOM 767 N N . ASP A 1 104 ? 3.002 2.739 -13.795 1.00 88.75 104 ASP A N 1
ATOM 768 C CA . ASP A 1 104 ? 2.663 1.508 -13.080 1.00 88.75 104 ASP A CA 1
ATOM 769 C C . ASP A 1 104 ? 3.421 1.380 -11.752 1.00 88.75 104 ASP A C 1
ATOM 771 O O . ASP A 1 104 ? 4.655 1.423 -11.717 1.00 88.75 104 ASP A O 1
ATOM 775 N N . ASP A 1 105 ? 2.668 1.140 -10.687 1.00 90.38 105 ASP A N 1
ATOM 776 C CA . ASP A 1 105 ? 3.090 0.975 -9.307 1.00 90.38 105 ASP A CA 1
ATOM 777 C C . ASP A 1 105 ? 2.501 -0.317 -8.740 1.00 90.38 105 ASP A C 1
ATOM 779 O O . ASP A 1 105 ? 1.289 -0.482 -8.596 1.00 90.38 105 ASP A O 1
ATOM 783 N N . TYR A 1 106 ? 3.380 -1.245 -8.380 1.00 92.81 106 TYR A N 1
ATOM 784 C CA . TYR A 1 106 ? 3.009 -2.543 -7.840 1.00 92.81 106 TYR A CA 1
ATOM 785 C C . TYR A 1 106 ? 3.458 -2.651 -6.394 1.00 92.81 106 TYR A C 1
ATOM 787 O O . TYR A 1 106 ? 4.651 -2.741 -6.102 1.00 92.81 106 TYR A O 1
ATOM 795 N N . VAL A 1 107 ? 2.505 -2.714 -5.472 1.00 95.06 107 VAL A N 1
ATOM 796 C CA . VAL A 1 107 ? 2.766 -3.114 -4.088 1.00 95.06 107 VAL A CA 1
ATOM 797 C C . VAL A 1 107 ? 2.953 -4.624 -4.045 1.00 95.06 107 VAL A C 1
ATOM 799 O O . VAL A 1 107 ? 2.133 -5.376 -4.563 1.00 95.06 107 VAL A O 1
ATOM 802 N N . THR A 1 108 ? 4.009 -5.086 -3.387 1.00 95.06 108 THR A N 1
ATOM 803 C CA . THR A 1 108 ? 4.342 -6.513 -3.246 1.00 95.06 108 THR A CA 1
ATOM 804 C C . THR A 1 108 ? 4.293 -6.994 -1.804 1.00 95.06 108 THR A C 1
ATOM 806 O O . THR A 1 108 ? 4.283 -8.198 -1.562 1.00 95.06 108 THR A O 1
ATOM 809 N N . GLY A 1 109 ? 4.235 -6.082 -0.834 1.00 93.81 109 GLY A N 1
ATOM 810 C CA . GLY A 1 109 ? 4.174 -6.460 0.568 1.00 93.81 109 GLY A CA 1
ATOM 811 C C . GLY A 1 109 ? 3.888 -5.294 1.496 1.00 93.81 109 GLY A C 1
ATOM 812 O O . GLY A 1 109 ? 4.090 -4.125 1.166 1.00 93.81 109 GLY A O 1
ATOM 813 N N . VAL A 1 110 ? 3.425 -5.644 2.690 1.00 96.44 110 VAL A N 1
ATOM 814 C CA . VAL A 1 110 ? 3.240 -4.719 3.802 1.00 96.44 110 VAL A CA 1
ATOM 815 C C . VAL A 1 110 ? 3.649 -5.423 5.093 1.00 96.44 110 VAL A C 1
ATOM 817 O O . VAL A 1 110 ? 3.370 -6.610 5.270 1.00 96.44 110 VAL A O 1
ATOM 820 N N . CYS A 1 111 ? 4.334 -4.723 5.993 1.00 95.44 111 CYS A N 1
ATOM 821 C CA . CYS A 1 111 ? 4.684 -5.262 7.303 1.00 95.44 111 CYS A CA 1
ATOM 822 C C . CYS A 1 111 ? 4.568 -4.222 8.422 1.00 95.44 111 CYS A C 1
ATOM 824 O O . CYS A 1 111 ? 4.608 -3.010 8.204 1.00 95.44 111 CYS A O 1
ATOM 826 N N . TYR A 1 112 ? 4.416 -4.726 9.642 1.00 93.94 112 TYR A N 1
ATOM 827 C CA . TYR A 1 112 ? 4.417 -3.954 10.878 1.00 93.94 112 TYR A CA 1
ATOM 828 C C . TYR A 1 112 ? 5.536 -4.475 11.779 1.00 93.94 112 TYR A C 1
ATOM 830 O O . TYR A 1 112 ? 5.813 -5.675 11.796 1.00 93.94 112 TYR A O 1
ATOM 838 N N . SER A 1 113 ? 6.171 -3.577 12.528 1.00 86.06 113 SER A N 1
ATOM 839 C CA . SER A 1 113 ? 7.181 -3.925 13.526 1.00 86.06 113 SER A CA 1
ATOM 840 C C . SER A 1 113 ? 6.892 -3.173 14.818 1.00 86.06 113 SER A C 1
ATOM 842 O O . SER A 1 113 ? 6.686 -1.960 14.807 1.00 86.06 113 SER A O 1
ATOM 844 N N . ASP A 1 114 ? 6.914 -3.887 15.939 1.00 84.50 114 ASP A N 1
ATOM 845 C CA . ASP A 1 114 ? 6.771 -3.320 17.282 1.00 84.50 114 ASP A CA 1
ATOM 846 C C . ASP A 1 114 ? 7.940 -2.391 17.655 1.00 84.50 114 ASP A C 1
ATOM 848 O O . ASP A 1 114 ? 7.756 -1.425 18.395 1.00 84.50 114 ASP A O 1
ATOM 852 N N . GLN A 1 115 ? 9.118 -2.610 17.067 1.00 85.25 115 GLN A N 1
ATOM 853 C CA . GLN A 1 115 ? 10.288 -1.735 17.203 1.00 85.25 115 GLN A CA 1
ATOM 854 C C . GLN A 1 115 ? 10.112 -0.381 16.500 1.00 85.25 115 GLN A C 1
ATOM 856 O O . GLN A 1 115 ? 10.822 0.576 16.807 1.00 85.25 115 GLN A O 1
ATOM 861 N N . ALA A 1 116 ? 9.164 -0.287 15.566 1.00 84.75 116 ALA A N 1
ATOM 862 C CA . ALA A 1 116 ? 8.779 0.935 14.870 1.00 84.75 116 ALA A CA 1
ATOM 863 C C . ALA A 1 116 ? 7.293 1.239 15.115 1.00 84.75 116 ALA A C 1
ATOM 865 O O . ALA A 1 116 ? 6.541 1.514 14.176 1.00 84.75 116 ALA A O 1
ATOM 866 N N . ALA A 1 117 ? 6.880 1.170 16.387 1.00 85.88 117 ALA A N 1
ATOM 867 C CA . ALA A 1 117 ? 5.509 1.419 16.809 1.00 85.88 117 ALA A CA 1
ATOM 868 C C . ALA A 1 117 ? 4.947 2.714 16.196 1.00 85.88 117 ALA A C 1
ATOM 870 O O . ALA A 1 117 ? 5.615 3.749 16.142 1.00 85.88 117 ALA A O 1
ATOM 871 N N . GLY A 1 118 ? 3.700 2.643 15.728 1.00 92.81 118 GLY A N 1
ATOM 872 C CA . GLY A 1 118 ? 3.048 3.755 15.035 1.00 92.81 118 GLY A CA 1
ATOM 873 C C . GLY A 1 118 ? 3.406 3.867 13.551 1.00 92.81 118 GLY A C 1
ATOM 874 O O . GLY A 1 118 ? 3.128 4.895 12.937 1.00 92.81 118 GLY A O 1
ATOM 875 N N . SER A 1 119 ? 4.023 2.852 12.946 1.00 95.81 119 SER A N 1
ATOM 876 C CA . SER A 1 119 ? 4.297 2.840 11.508 1.00 95.81 119 SER A CA 1
ATOM 877 C C . SER A 1 119 ? 4.137 1.460 10.886 1.00 95.81 119 SER A C 1
ATOM 879 O O . SER A 1 119 ? 4.292 0.437 11.550 1.00 95.81 119 SER A O 1
ATOM 881 N N . ILE A 1 120 ? 3.873 1.452 9.586 1.00 96.50 120 ILE A N 1
ATOM 882 C CA . ILE A 1 120 ? 3.963 0.269 8.728 1.00 96.50 120 ILE A CA 1
ATOM 883 C C . ILE A 1 120 ? 4.983 0.526 7.628 1.00 96.50 120 ILE A C 1
ATOM 885 O O . ILE A 1 120 ? 5.294 1.676 7.304 1.00 96.50 120 ILE A O 1
ATOM 889 N N . PHE A 1 121 ? 5.466 -0.553 7.034 1.00 96.44 121 PHE A N 1
ATOM 890 C CA . PHE A 1 121 ? 6.333 -0.502 5.872 1.00 96.44 121 PHE A CA 1
ATOM 891 C C . PHE A 1 121 ? 5.637 -1.154 4.690 1.00 96.44 121 PHE A C 1
ATOM 893 O O . PHE A 1 121 ? 4.993 -2.190 4.843 1.00 96.44 121 PHE A O 1
ATOM 900 N N . VAL A 1 122 ? 5.771 -0.541 3.523 1.00 96.50 122 VAL A N 1
ATOM 901 C CA . VAL A 1 122 ? 5.201 -1.004 2.260 1.00 96.50 122 VAL A CA 1
ATOM 902 C C . VAL A 1 122 ? 6.351 -1.199 1.290 1.00 96.50 122 VAL A C 1
ATOM 904 O O . VAL A 1 122 ? 7.220 -0.332 1.173 1.00 96.50 122 VAL A O 1
ATOM 907 N N . THR A 1 123 ? 6.367 -2.334 0.607 1.00 95.94 123 THR A N 1
ATOM 908 C CA . THR A 1 123 ? 7.351 -2.633 -0.433 1.00 95.94 123 THR A CA 1
ATOM 909 C C . THR A 1 123 ? 6.665 -2.817 -1.765 1.00 95.94 123 THR A C 1
ATOM 911 O O . THR A 1 123 ? 5.527 -3.286 -1.830 1.00 95.94 123 THR A O 1
ATOM 914 N N . GLY A 1 124 ? 7.381 -2.499 -2.830 1.00 94.81 124 GLY A N 1
ATOM 915 C CA . GLY A 1 124 ? 6.871 -2.661 -4.175 1.00 94.81 124 GLY A CA 1
ATOM 916 C C . GLY A 1 124 ? 7.892 -2.277 -5.223 1.00 94.81 124 GLY A C 1
ATOM 917 O O . GLY A 1 124 ? 9.082 -2.150 -4.926 1.00 94.81 124 GLY A O 1
ATOM 918 N N . TYR A 1 125 ? 7.417 -2.093 -6.444 1.00 92.38 125 TYR A N 1
ATOM 919 C CA . TYR A 1 125 ? 8.194 -1.503 -7.516 1.00 92.38 125 TYR A CA 1
ATOM 920 C C . TYR A 1 125 ? 7.354 -0.537 -8.346 1.00 92.38 125 TYR A C 1
ATOM 922 O O . TYR A 1 125 ? 6.132 -0.644 -8.388 1.00 92.38 125 TYR A O 1
ATOM 930 N N . SER A 1 126 ? 8.027 0.413 -8.982 1.00 89.81 126 SER A N 1
ATOM 931 C CA . SER A 1 126 ? 7.427 1.482 -9.767 1.00 89.81 126 SER A CA 1
ATOM 932 C C . SER A 1 126 ? 8.167 1.661 -11.088 1.00 89.81 126 SER A C 1
ATOM 934 O O . SER A 1 126 ? 9.393 1.528 -11.144 1.00 89.81 126 SER A O 1
ATOM 936 N N . ASN A 1 127 ? 7.425 2.005 -12.138 1.00 85.94 127 ASN A N 1
ATOM 937 C CA . ASN A 1 127 ? 7.964 2.479 -13.412 1.00 85.94 127 ASN A CA 1
ATOM 938 C C . ASN A 1 127 ? 8.196 4.001 -13.429 1.00 85.94 127 ASN A C 1
ATOM 940 O O . ASN A 1 127 ? 8.502 4.546 -14.488 1.00 85.94 127 ASN A O 1
ATOM 944 N N . GLY A 1 128 ? 8.053 4.692 -12.296 1.00 82.38 128 GLY A N 1
ATOM 945 C CA . GLY A 1 128 ? 8.280 6.127 -12.136 1.00 82.38 128 GLY A CA 1
ATOM 946 C C . GLY A 1 128 ? 8.918 6.475 -10.789 1.00 82.38 128 GLY A C 1
ATOM 947 O O . GLY A 1 128 ? 9.678 5.689 -10.226 1.00 82.38 128 GLY A O 1
ATOM 948 N N . HIS A 1 129 ? 8.635 7.686 -10.301 1.00 84.38 129 HIS A N 1
ATOM 949 C CA . HIS A 1 129 ? 9.060 8.152 -8.981 1.00 84.38 129 HIS A CA 1
ATOM 950 C C . HIS A 1 129 ? 7.867 8.307 -8.054 1.00 84.38 129 HIS A C 1
ATOM 952 O O . HIS A 1 129 ? 6.946 9.065 -8.353 1.00 84.38 129 HIS A O 1
ATOM 958 N N . VAL A 1 130 ? 7.917 7.665 -6.893 1.00 84.88 130 VAL A N 1
ATOM 959 C CA . VAL A 1 130 ? 6.896 7.822 -5.858 1.00 84.88 130 VAL A CA 1
ATOM 960 C C . VAL A 1 130 ? 7.146 9.135 -5.105 1.00 84.88 130 VAL A C 1
ATOM 962 O O . VAL A 1 130 ? 8.006 9.234 -4.226 1.00 84.88 130 VAL A O 1
ATOM 965 N N . THR A 1 131 ? 6.400 10.183 -5.461 1.00 70.88 131 THR A N 1
ATOM 966 C CA . THR A 1 131 ? 6.666 11.565 -5.010 1.00 70.88 131 THR A CA 1
ATOM 967 C C . THR A 1 131 ? 5.955 11.978 -3.726 1.00 70.88 131 THR A C 1
ATOM 969 O O . THR A 1 131 ? 6.224 13.054 -3.200 1.00 70.88 131 THR A O 1
ATOM 972 N N . ASN A 1 132 ? 5.050 11.156 -3.197 1.00 69.62 132 ASN A N 1
ATOM 973 C CA . ASN A 1 132 ? 4.108 11.601 -2.164 1.00 69.62 132 ASN A CA 1
ATOM 974 C C . ASN A 1 132 ? 4.664 11.553 -0.730 1.00 69.62 132 ASN A C 1
ATOM 976 O O . ASN A 1 132 ? 3.888 11.685 0.207 1.00 69.62 132 ASN A O 1
ATOM 980 N N . ALA A 1 133 ? 5.977 11.374 -0.540 1.00 76.69 133 ALA A N 1
ATOM 981 C CA . ALA A 1 133 ? 6.611 11.223 0.770 1.00 76.69 133 ALA A CA 1
ATOM 982 C C . ALA A 1 133 ? 7.280 12.502 1.285 1.00 76.69 133 ALA A C 1
ATOM 984 O O . ALA A 1 133 ? 7.828 13.290 0.519 1.00 76.69 133 ALA A O 1
ATOM 985 N N . THR A 1 134 ? 7.311 12.664 2.614 1.00 76.81 134 THR A N 1
ATOM 986 C CA . THR A 1 134 ? 8.004 13.800 3.259 1.00 76.81 134 THR A CA 1
ATOM 987 C C . THR A 1 134 ? 9.508 13.804 2.953 1.00 76.81 134 THR A C 1
ATOM 989 O O . THR A 1 134 ? 10.130 14.861 2.856 1.00 76.81 134 THR A O 1
ATOM 992 N N . GLN A 1 135 ? 10.097 12.620 2.778 1.00 74.00 135 GLN A N 1
ATOM 993 C CA . GLN A 1 135 ? 11.479 12.443 2.354 1.00 74.00 135 GLN A CA 1
ATOM 994 C C . GLN A 1 135 ? 11.571 11.302 1.341 1.00 74.00 135 GLN A C 1
ATOM 996 O O . GLN A 1 135 ? 11.217 10.171 1.660 1.00 74.00 135 GLN A O 1
ATOM 1001 N N . THR A 1 136 ? 12.116 11.575 0.158 1.00 76.62 136 THR A N 1
ATOM 1002 C CA . THR A 1 136 ? 12.412 10.541 -0.840 1.00 76.62 136 THR A CA 1
ATOM 1003 C C . THR A 1 136 ? 13.918 10.473 -1.062 1.00 76.62 136 THR A C 1
ATOM 1005 O O . THR A 1 136 ? 14.542 11.465 -1.439 1.00 76.62 136 THR A O 1
ATOM 1008 N N . THR A 1 137 ? 14.508 9.302 -0.826 1.00 79.75 137 THR A N 1
ATOM 1009 C CA . THR A 1 137 ? 15.896 9.010 -1.204 1.00 79.75 137 THR A CA 1
ATOM 1010 C C . THR A 1 137 ? 15.880 8.097 -2.412 1.00 79.75 137 THR A C 1
ATOM 1012 O O . THR A 1 137 ? 15.285 7.025 -2.366 1.00 79.75 137 THR A O 1
ATOM 1015 N N . ILE A 1 138 ? 16.572 8.506 -3.467 1.00 75.19 138 ILE A N 1
ATOM 1016 C CA . ILE A 1 138 ? 16.611 7.792 -4.738 1.00 75.19 138 ILE A CA 1
ATOM 1017 C C . ILE A 1 138 ? 18.066 7.413 -5.000 1.00 75.19 138 ILE A C 1
ATOM 1019 O O . ILE A 1 138 ? 18.945 8.278 -4.936 1.00 75.19 138 ILE A O 1
ATOM 1023 N N . SER A 1 139 ? 18.347 6.141 -5.291 1.00 70.44 139 SER A N 1
ATOM 1024 C CA . SER A 1 139 ? 19.654 5.766 -5.839 1.00 70.44 139 SER A CA 1
ATOM 1025 C C . SER A 1 139 ? 19.880 6.484 -7.174 1.00 70.44 139 SER A C 1
ATOM 1027 O O . SER A 1 139 ? 18.987 6.537 -8.020 1.00 70.44 139 SER A O 1
ATOM 1029 N N . THR A 1 140 ? 21.066 7.059 -7.374 1.00 64.56 140 THR A N 1
ATOM 1030 C CA . THR A 1 140 ? 21.442 7.722 -8.632 1.00 64.56 140 THR A CA 1
ATOM 1031 C C . THR A 1 140 ? 21.320 6.742 -9.790 1.00 64.56 140 THR A C 1
ATOM 1033 O O . THR A 1 140 ? 22.135 5.831 -9.805 1.00 64.56 140 THR A O 1
ATOM 1036 N N . GLU A 1 141 ? 20.351 6.915 -10.711 1.00 65.25 141 GLU A N 1
ATOM 1037 C CA . GLU A 1 141 ? 20.298 6.272 -12.047 1.00 65.25 141 GLU A CA 1
ATOM 1038 C C . GLU A 1 141 ? 19.005 6.522 -12.852 1.00 65.25 141 GLU A C 1
ATOM 1040 O O . GLU A 1 141 ? 18.092 7.184 -12.364 1.00 65.25 141 GLU A O 1
ATOM 1045 N N . ASP A 1 142 ? 18.991 6.015 -14.099 1.00 65.31 142 ASP A N 1
ATOM 1046 C CA . ASP A 1 142 ? 18.077 6.241 -15.240 1.00 65.31 142 ASP A CA 1
ATOM 1047 C C . ASP A 1 142 ? 16.602 6.525 -14.869 1.00 65.31 142 ASP A C 1
ATOM 1049 O O . ASP A 1 142 ? 15.953 5.672 -14.248 1.00 65.31 142 ASP A O 1
ATOM 1053 N N . PRO A 1 143 ? 16.030 7.680 -15.280 1.00 62.62 143 PRO A N 1
ATOM 1054 C CA . PRO A 1 143 ? 14.619 8.016 -15.052 1.00 62.62 143 PRO A CA 1
ATOM 1055 C C . PRO A 1 143 ? 13.618 7.041 -15.700 1.00 62.62 143 PRO A C 1
ATOM 1057 O O . PRO A 1 143 ? 12.431 7.134 -15.408 1.00 62.62 143 PRO A O 1
ATOM 1060 N N . ASN A 1 144 ? 14.070 6.112 -16.551 1.00 67.81 144 ASN A N 1
ATOM 1061 C CA . ASN A 1 144 ? 13.238 5.093 -17.199 1.00 67.81 144 ASN A CA 1
ATOM 1062 C C . ASN A 1 144 ? 13.429 3.675 -16.628 1.00 67.81 144 ASN A C 1
ATOM 1064 O O . ASN A 1 144 ? 12.933 2.713 -17.214 1.00 67.81 144 ASN A O 1
ATOM 1068 N N . SER A 1 145 ? 14.173 3.514 -15.532 1.00 76.56 145 SER A N 1
ATOM 1069 C CA . SER A 1 145 ? 14.365 2.205 -14.895 1.00 76.56 145 SER A CA 1
ATOM 1070 C C . SER A 1 145 ? 13.216 1.853 -13.948 1.00 76.56 145 SER A C 1
ATOM 1072 O O . SER A 1 145 ? 12.688 2.722 -13.257 1.00 76.56 145 SER A O 1
ATOM 1074 N N . VAL A 1 146 ? 12.873 0.561 -13.882 1.00 84.62 146 VAL A N 1
ATOM 1075 C CA . VAL A 1 146 ? 12.025 0.023 -12.810 1.00 84.62 146 VAL A CA 1
ATOM 1076 C C . VAL A 1 146 ? 12.755 0.196 -11.480 1.00 84.62 146 VAL A C 1
ATOM 1078 O O . VAL A 1 146 ? 13.936 -0.151 -11.361 1.00 84.62 146 VAL A O 1
ATOM 1081 N N . ARG A 1 147 ? 12.054 0.708 -10.471 1.00 86.31 147 ARG A N 1
ATOM 1082 C CA . ARG A 1 147 ? 12.603 0.970 -9.138 1.00 86.31 147 ARG A CA 1
ATOM 1083 C C . ARG A 1 147 ? 11.876 0.135 -8.114 1.00 86.31 147 ARG A C 1
ATOM 1085 O O . ARG A 1 147 ? 10.664 0.238 -8.002 1.00 86.31 147 ARG A O 1
ATOM 1092 N N . GLY A 1 148 ? 12.608 -0.643 -7.328 1.00 91.19 148 GLY A N 1
ATOM 1093 C CA . GLY A 1 148 ? 12.064 -1.162 -6.080 1.00 91.19 148 GLY A CA 1
ATOM 1094 C C . GLY A 1 148 ? 11.897 -0.011 -5.092 1.00 91.19 148 GLY A C 1
ATOM 1095 O O . GLY A 1 148 ? 12.783 0.836 -4.995 1.00 91.19 148 GLY A O 1
ATOM 1096 N N . PHE A 1 149 ? 10.803 0.027 -4.341 1.00 92.31 149 PHE A N 1
ATOM 1097 C CA . PHE A 1 149 ? 10.628 0.995 -3.264 1.00 92.31 149 PHE A CA 1
ATOM 1098 C C . PHE A 1 149 ? 10.410 0.309 -1.916 1.00 92.31 149 PHE A C 1
ATOM 1100 O O . PHE A 1 149 ? 9.794 -0.754 -1.814 1.00 92.31 149 PHE A O 1
ATOM 1107 N N . LEU A 1 150 ? 10.901 0.967 -0.869 1.00 94.62 150 LEU A N 1
ATOM 1108 C CA . LEU A 1 150 ? 10.534 0.741 0.521 1.00 94.62 150 LEU A CA 1
ATOM 1109 C C . LEU A 1 150 ? 9.971 2.051 1.063 1.00 94.62 150 LEU A C 1
ATOM 1111 O O . LEU A 1 150 ? 10.641 3.080 1.043 1.00 94.62 150 LEU A O 1
ATOM 1115 N N . MET A 1 151 ? 8.746 2.013 1.556 1.00 95.31 151 MET A N 1
ATOM 1116 C CA . MET A 1 151 ? 8.027 3.173 2.061 1.00 95.31 151 MET A CA 1
ATOM 1117 C C . MET A 1 151 ? 7.661 2.953 3.521 1.00 95.31 151 MET A C 1
ATOM 1119 O O . MET A 1 151 ? 7.220 1.867 3.888 1.00 95.31 151 MET A O 1
ATOM 1123 N N . LYS A 1 152 ? 7.781 3.992 4.347 1.00 95.19 152 LYS A N 1
ATOM 1124 C CA . LYS A 1 152 ? 7.269 3.994 5.720 1.00 95.19 152 LYS A CA 1
ATOM 1125 C C . LYS A 1 152 ? 6.045 4.897 5.833 1.00 95.19 152 LYS A C 1
ATOM 1127 O O . LYS A 1 152 ? 6.184 6.117 5.725 1.00 95.19 152 LYS A O 1
ATOM 1132 N N . LEU A 1 153 ? 4.882 4.320 6.135 1.00 95.00 153 LEU A N 1
ATOM 1133 C CA . LEU A 1 153 ? 3.666 5.066 6.479 1.00 95.00 153 LEU A CA 1
ATOM 1134 C C . LEU A 1 153 ? 3.541 5.237 7.991 1.00 95.00 153 LEU A C 1
ATOM 1136 O O . LEU A 1 153 ? 3.743 4.294 8.757 1.00 95.00 153 LEU A O 1
ATOM 1140 N N . SER A 1 154 ? 3.146 6.433 8.407 1.00 95.06 154 SER A N 1
ATOM 1141 C CA . SER A 1 154 ? 2.728 6.721 9.775 1.00 95.06 154 SER A CA 1
ATOM 1142 C C . SER A 1 154 ? 1.294 6.235 10.001 1.00 95.06 154 SER A C 1
ATOM 1144 O O . SER A 1 154 ? 0.417 6.466 9.178 1.00 95.06 154 SER A O 1
ATOM 1146 N N . LEU A 1 155 ? 1.026 5.568 11.123 1.00 94.00 155 LEU A N 1
ATOM 1147 C CA . LEU A 1 155 ? -0.321 5.096 11.469 1.00 94.00 155 LEU A CA 1
ATOM 1148 C C . LEU A 1 155 ? -1.225 6.198 12.041 1.00 94.00 155 LEU A C 1
ATOM 1150 O O . LEU A 1 155 ? -2.436 5.996 12.126 1.00 94.00 155 LEU A O 1
ATOM 1154 N N . SER A 1 156 ? -0.672 7.346 12.451 1.00 93.12 156 SER A N 1
ATOM 1155 C CA . SER A 1 156 ? -1.468 8.425 13.055 1.00 93.12 156 SER A CA 1
ATOM 1156 C C . SER A 1 156 ? -2.212 9.265 12.023 1.00 93.12 156 SER A C 1
ATOM 1158 O O . SER A 1 156 ? -3.350 9.659 12.257 1.00 93.12 156 SER A O 1
ATOM 1160 N N . ASP A 1 157 ? -1.569 9.542 10.892 1.00 92.69 157 ASP A N 1
ATOM 1161 C CA . ASP A 1 157 ? -2.099 10.355 9.793 1.00 92.69 157 ASP A CA 1
ATOM 1162 C C . ASP A 1 157 ? -2.208 9.573 8.478 1.00 92.69 157 ASP A C 1
ATOM 1164 O O . ASP A 1 157 ? -2.787 10.077 7.517 1.00 92.69 157 ASP A O 1
ATOM 1168 N N . PHE A 1 158 ? -1.714 8.333 8.444 1.00 93.56 158 PHE A N 1
ATOM 1169 C CA . PHE A 1 158 ? -1.738 7.464 7.272 1.00 93.56 158 PHE A CA 1
ATOM 1170 C C . PHE A 1 158 ? -1.041 8.080 6.055 1.00 93.56 158 PHE A C 1
ATOM 1172 O O . PHE A 1 158 ? -1.458 7.882 4.916 1.00 93.56 158 PHE A O 1
ATOM 1179 N N . GLN A 1 159 ? 0.027 8.842 6.312 1.00 92.56 159 GLN A N 1
ATOM 1180 C CA . GLN A 1 159 ? 0.856 9.466 5.287 1.00 92.56 159 GLN A CA 1
ATOM 1181 C C . GLN A 1 159 ? 2.278 8.879 5.269 1.00 92.56 159 GLN A C 1
ATOM 1183 O O . GLN A 1 159 ? 2.808 8.458 6.307 1.00 92.56 159 GLN A O 1
ATOM 1188 N N . PRO A 1 160 ? 2.930 8.844 4.097 1.00 92.81 160 PRO A N 1
ATOM 1189 C CA . PRO A 1 160 ? 4.315 8.413 3.959 1.00 92.81 160 PRO A CA 1
ATOM 1190 C C . PRO A 1 160 ? 5.289 9.408 4.613 1.00 92.81 160 PRO A C 1
ATOM 1192 O O . PRO A 1 160 ? 5.426 10.575 4.232 1.00 92.81 160 PRO A O 1
ATOM 1195 N N . THR A 1 161 ? 6.032 8.903 5.592 1.00 93.31 161 THR A N 1
ATOM 1196 C CA . THR A 1 161 ? 7.097 9.644 6.285 1.00 93.31 161 THR A CA 1
ATOM 1197 C C . THR A 1 161 ? 8.389 9.661 5.477 1.00 93.31 161 THR A C 1
ATOM 1199 O O . THR A 1 161 ? 9.049 10.692 5.390 1.00 93.31 161 THR A O 1
ATOM 1202 N N . TRP A 1 162 ? 8.734 8.543 4.842 1.00 93.56 162 TRP A N 1
ATOM 1203 C CA . TRP A 1 162 ? 9.837 8.471 3.895 1.00 93.56 162 TRP A CA 1
ATOM 1204 C C . TRP A 1 162 ? 9.630 7.352 2.879 1.00 93.56 162 TRP A C 1
ATOM 1206 O O . TRP A 1 162 ? 8.905 6.386 3.134 1.00 93.56 162 TRP A O 1
ATOM 1216 N N . VAL A 1 163 ? 10.303 7.489 1.739 1.00 92.94 163 VAL A N 1
ATOM 1217 C CA . VAL A 1 163 ? 10.435 6.474 0.694 1.00 92.94 163 VAL A CA 1
ATOM 1218 C C . VAL A 1 163 ? 11.908 6.342 0.314 1.00 92.94 163 VAL A C 1
ATOM 1220 O O . VAL A 1 163 ? 12.628 7.330 0.157 1.00 92.94 163 VAL A O 1
ATOM 1223 N N . HIS A 1 164 ? 12.358 5.105 0.165 1.00 91.75 164 HIS A N 1
ATOM 1224 C CA . HIS A 1 164 ? 13.640 4.758 -0.423 1.00 91.75 164 HIS A CA 1
ATOM 1225 C C . HIS A 1 164 ? 13.394 4.013 -1.728 1.00 91.75 164 HIS A C 1
ATOM 1227 O O . HIS A 1 164 ? 12.750 2.966 -1.721 1.00 91.75 164 HIS A O 1
ATOM 1233 N N . GLU A 1 165 ? 13.907 4.554 -2.827 1.00 89.50 165 GLU A N 1
ATOM 1234 C CA . GLU A 1 165 ? 13.832 3.953 -4.155 1.00 89.50 165 GLU A CA 1
ATOM 1235 C C . GLU A 1 165 ? 15.205 3.413 -4.563 1.00 89.50 165 GLU A C 1
ATOM 1237 O O . GLU A 1 165 ? 16.222 4.110 -4.483 1.00 89.50 165 GLU A O 1
ATOM 1242 N N . PHE A 1 166 ? 15.210 2.169 -5.030 1.00 85.56 166 PHE A N 1
ATOM 1243 C CA . PHE A 1 166 ? 16.378 1.422 -5.467 1.00 85.56 166 PHE A CA 1
ATOM 1244 C C . PHE A 1 166 ? 16.186 1.034 -6.934 1.00 85.56 166 PHE A C 1
ATOM 1246 O O . PHE A 1 166 ? 15.306 0.242 -7.269 1.00 85.56 166 PHE A O 1
ATOM 1253 N N . SER A 1 167 ? 17.009 1.587 -7.816 1.00 79.50 167 SER A N 1
ATOM 1254 C CA . SER A 1 167 ? 17.127 1.156 -9.210 1.00 79.50 167 SER A CA 1
ATOM 1255 C C . SER A 1 167 ? 18.289 0.180 -9.358 1.00 79.50 167 SER A C 1
ATOM 1257 O O . SER A 1 167 ? 19.288 0.272 -8.642 1.00 79.50 167 SER A O 1
ATOM 1259 N N . ALA A 1 168 ? 18.184 -0.729 -10.322 1.00 67.81 168 ALA A N 1
ATOM 1260 C CA . ALA A 1 168 ? 19.338 -1.461 -10.821 1.00 67.81 168 ALA A CA 1
ATOM 1261 C C . ALA A 1 168 ? 19.795 -0.821 -12.135 1.00 67.81 168 ALA A C 1
ATOM 1263 O O . ALA A 1 168 ? 19.006 -0.731 -13.077 1.00 67.81 168 ALA A O 1
ATOM 1264 N N . THR A 1 169 ? 21.066 -0.432 -12.239 1.00 63.97 169 THR A N 1
ATOM 1265 C CA . THR A 1 169 ? 21.675 -0.195 -13.549 1.00 63.97 169 THR A CA 1
ATOM 1266 C C . THR A 1 169 ? 21.823 -1.536 -14.237 1.00 63.97 169 THR A C 1
ATOM 1268 O O . THR A 1 169 ? 22.477 -2.437 -13.693 1.00 63.97 169 THR A O 1
ATOM 1271 N N . PRO A 1 170 ? 21.334 -1.685 -15.473 1.00 56.94 170 PRO A N 1
ATOM 1272 C CA . PRO A 1 170 ? 21.832 -2.740 -16.325 1.00 56.94 170 PRO A CA 1
ATOM 1273 C C . PRO A 1 170 ? 23.338 -2.508 -16.497 1.00 56.94 170 PRO A C 1
ATOM 1275 O O . PRO A 1 170 ? 23.767 -1.543 -17.131 1.00 56.94 170 PRO A O 1
ATOM 1278 N N . THR A 1 171 ? 24.170 -3.382 -15.932 1.00 55.69 171 THR A N 1
ATOM 1279 C CA . THR A 1 171 ? 25.561 -3.472 -16.378 1.00 55.69 171 THR A CA 1
ATOM 1280 C C . THR A 1 171 ? 25.492 -3.951 -17.822 1.00 55.69 171 THR A C 1
ATOM 1282 O O . THR A 1 171 ? 24.906 -4.999 -18.099 1.00 55.69 171 THR A O 1
ATOM 1285 N N . SER A 1 172 ? 26.006 -3.147 -18.755 1.00 55.22 172 SER A N 1
ATOM 1286 C CA . SER A 1 172 ? 25.974 -3.436 -20.191 1.00 55.22 172 SER A CA 1
ATOM 1287 C C . SER A 1 172 ? 26.340 -4.901 -20.458 1.00 55.22 172 SER A C 1
ATOM 1289 O O . SER A 1 172 ? 27.475 -5.299 -20.195 1.00 55.22 172 SER A O 1
ATOM 1291 N N . GLY A 1 173 ? 25.386 -5.696 -20.954 1.00 52.50 173 GLY A N 1
ATOM 1292 C CA . GLY A 1 173 ? 25.621 -7.089 -21.353 1.00 52.50 173 GLY A CA 1
ATOM 1293 C C . GLY A 1 173 ? 24.661 -8.137 -20.789 1.00 52.50 173 GLY A C 1
ATOM 1294 O O . GLY A 1 173 ? 24.600 -9.217 -21.363 1.00 52.50 173 GLY A O 1
ATOM 1295 N N . ASN A 1 174 ? 23.876 -7.839 -19.748 1.00 44.84 174 ASN A N 1
ATOM 1296 C CA . ASN A 1 174 ? 22.894 -8.791 -19.213 1.00 44.84 174 ASN A CA 1
ATOM 1297 C C . ASN A 1 174 ? 21.468 -8.242 -19.338 1.00 44.84 174 ASN A C 1
ATOM 1299 O O . ASN A 1 174 ? 21.070 -7.339 -18.606 1.00 44.84 174 ASN A O 1
ATOM 1303 N N . VAL A 1 175 ? 20.705 -8.796 -20.285 1.00 48.50 175 VAL A N 1
ATOM 1304 C CA . VAL A 1 175 ? 19.246 -8.648 -20.339 1.00 48.50 175 VAL A CA 1
ATOM 1305 C C . VAL A 1 175 ? 18.674 -9.573 -19.270 1.00 48.50 175 VAL A C 1
ATOM 1307 O O . VAL A 1 175 ? 18.817 -10.790 -19.374 1.00 48.50 175 VAL A O 1
ATOM 1310 N N . TYR A 1 176 ? 18.067 -9.008 -18.232 1.00 49.22 176 TYR A N 1
ATOM 1311 C CA . TYR A 1 176 ? 17.304 -9.790 -17.266 1.00 49.22 176 TYR A CA 1
ATOM 1312 C C . TYR A 1 176 ? 15.834 -9.754 -17.680 1.00 49.22 176 TYR A C 1
ATOM 1314 O O . TYR A 1 176 ? 15.191 -8.711 -17.590 1.00 49.22 176 TYR A O 1
ATOM 1322 N N . ASP A 1 177 ? 15.312 -10.893 -18.138 1.00 41.25 177 ASP A N 1
ATOM 1323 C CA . ASP A 1 177 ? 13.870 -11.098 -18.259 1.00 41.25 177 ASP A CA 1
ATOM 1324 C C . ASP A 1 177 ? 13.273 -11.125 -16.847 1.00 41.25 177 ASP A C 1
ATOM 1326 O O . ASP A 1 177 ? 13.445 -12.097 -16.104 1.00 41.25 177 ASP A O 1
ATOM 1330 N N . VAL A 1 178 ? 12.564 -10.063 -16.465 1.00 45.12 178 VAL A N 1
ATOM 1331 C CA . VAL A 1 178 ? 11.696 -10.090 -15.286 1.00 45.12 178 VAL A CA 1
ATOM 1332 C C . VAL A 1 178 ? 10.444 -10.862 -15.685 1.00 45.12 178 VAL A C 1
ATOM 1334 O O . VAL A 1 178 ? 9.550 -10.329 -16.336 1.00 45.12 178 VAL A O 1
ATOM 1337 N N . LYS A 1 179 ? 10.404 -12.153 -15.351 1.00 31.33 179 LYS A N 1
ATOM 1338 C CA . LYS A 1 179 ? 9.176 -12.942 -15.468 1.00 31.33 179 LYS A CA 1
ATOM 1339 C C . LYS A 1 179 ? 8.290 -12.627 -14.266 1.00 31.33 179 LYS A C 1
ATOM 1341 O O . LYS A 1 179 ? 8.659 -12.976 -13.145 1.00 31.33 179 LYS A O 1
ATOM 1346 N N . ALA A 1 180 ? 7.186 -11.931 -14.532 1.00 37.34 180 ALA A N 1
ATOM 1347 C CA . ALA A 1 180 ? 6.048 -11.814 -13.626 1.00 37.34 180 ALA A CA 1
ATOM 1348 C C . ALA A 1 180 ? 5.306 -13.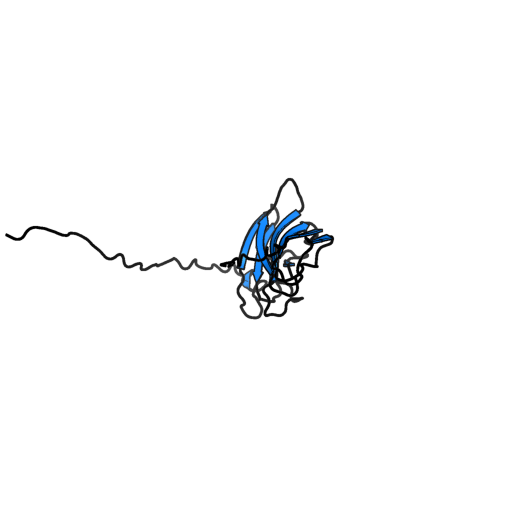155 -13.517 1.00 37.34 180 ALA A C 1
ATOM 1350 O O . ALA A 1 180 ? 5.273 -13.892 -14.534 1.00 37.34 180 ALA A O 1
#

Sequence (180 aa):
KDLNDNSGLVNPNPDATSPELDRSIIPGISEDYATDNDEPVHISGMIQLPDRLIVAGSTQGTGVGFTGQGGDAFNMDGFVSQFQLTDLKPLPTNPTFRVSSGRDDYVTGVCYSDQAAGSIFVTGYSNGHVTNATQTTISTEDPNSVRGFLMKLSLSDFQPTWVHEFSATPTSGNVYDVKA